Protein AF-A0A2P2ISQ1-F1 (afdb_monomer_lite)

Organism: Rhizophora mucronata (NCBI:txid61149)

Sequence (107 aa):
MYGEKAMEFPERTNEAAGVYARQCVELAKDLGIHSVDLWSKMQETEGWEKRFLSDGLHLTPEGNAVVHREVVRVFSEAGLSAEEMTSDFPHHSEIDGDDPERAFRQQ

Radius of gyration: 22.26 Å; chains: 1; bounding box: 56×37×55 Å

Structure (mmCIF, N/CA/C/O backbone):
data_AF-A0A2P2ISQ1-F1
#
_entry.id   AF-A0A2P2ISQ1-F1
#
loop_
_atom_site.group_PDB
_atom_site.id
_atom_site.type_symbol
_atom_site.label_atom_id
_atom_site.label_alt_id
_atom_site.label_comp_id
_atom_site.label_asym_id
_atom_site.label_entity_id
_atom_site.label_seq_id
_atom_site.pdbx_PDB_ins_code
_atom_site.Cartn_x
_atom_site.Cartn_y
_atom_site.Cartn_z
_atom_site.occupancy
_atom_site.B_iso_or_equiv
_atom_site.auth_seq_id
_atom_site.auth_comp_id
_atom_site.auth_asym_id
_atom_site.auth_atom_id
_atom_site.pdbx_PDB_model_num
ATOM 1 N N . MET A 1 1 ? -27.046 20.219 16.098 1.00 53.31 1 MET A N 1
ATOM 2 C CA . MET A 1 1 ? -27.961 19.203 16.656 1.00 53.31 1 MET A CA 1
ATOM 3 C C . MET A 1 1 ? -28.206 18.195 15.552 1.00 53.31 1 MET A C 1
ATOM 5 O O . MET A 1 1 ? -28.727 18.592 14.518 1.00 53.31 1 MET A O 1
ATOM 9 N N . TYR A 1 2 ? -27.708 16.968 15.694 1.00 65.62 2 TYR A N 1
ATOM 10 C CA . TYR A 1 2 ? -27.935 15.916 14.699 1.00 65.62 2 TYR A CA 1
ATOM 11 C C . TYR A 1 2 ? -29.420 15.501 14.699 1.00 65.62 2 TYR A C 1
ATOM 13 O O . TYR A 1 2 ? -30.119 15.741 15.682 1.00 65.62 2 TYR A O 1
ATOM 21 N N . GLY A 1 3 ? -29.920 14.963 13.581 1.00 76.56 3 GLY A N 1
ATOM 22 C CA . GLY A 1 3 ? -31.340 14.609 13.433 1.00 76.56 3 GLY A CA 1
ATOM 23 C C . GLY A 1 3 ? -31.774 13.465 14.356 1.00 76.56 3 GLY A C 1
ATOM 24 O O . GLY A 1 3 ? -30.938 12.711 14.832 1.00 76.56 3 GLY A O 1
ATOM 25 N N . GLU A 1 4 ? -33.083 13.289 14.558 1.00 73.94 4 GLU A N 1
ATOM 26 C CA . GLU A 1 4 ? -33.683 12.293 15.478 1.00 73.94 4 GLU A CA 1
ATOM 27 C C . GLU A 1 4 ? -33.293 10.825 15.208 1.00 73.94 4 GLU A C 1
ATOM 29 O O . GLU A 1 4 ? -33.546 9.955 16.034 1.00 73.94 4 GLU A O 1
ATOM 34 N N . LYS A 1 5 ? -32.672 10.537 14.058 1.00 73.62 5 LYS A N 1
ATOM 35 C CA . LYS A 1 5 ? -32.137 9.214 13.691 1.00 73.62 5 LYS A CA 1
ATOM 36 C C . LYS A 1 5 ? -30.618 9.102 13.827 1.00 73.62 5 LYS A C 1
ATOM 38 O O . LYS A 1 5 ? -30.034 8.132 13.355 1.00 73.62 5 LYS A O 1
ATOM 43 N N . ALA A 1 6 ? -29.962 10.115 14.382 1.00 70.81 6 ALA A N 1
ATOM 44 C CA . ALA A 1 6 ? -28.531 10.076 14.601 1.00 70.81 6 ALA A CA 1
ATOM 45 C C . ALA A 1 6 ? -28.222 9.026 15.663 1.00 70.81 6 ALA A C 1
ATOM 47 O O . ALA A 1 6 ? -28.796 9.043 16.750 1.00 70.81 6 ALA A O 1
ATOM 48 N N . MET A 1 7 ? -27.332 8.102 15.323 1.00 67.44 7 MET A N 1
ATOM 49 C CA . MET A 1 7 ? -26.897 7.097 16.276 1.00 67.44 7 MET A CA 1
ATOM 50 C C . MET A 1 7 ? -26.152 7.753 17.436 1.00 67.44 7 MET A C 1
ATOM 52 O O . MET A 1 7 ? -25.392 8.700 17.233 1.00 67.44 7 MET A O 1
ATOM 56 N N . GLU A 1 8 ? -26.350 7.225 18.644 1.00 73.62 8 GLU A N 1
ATOM 57 C CA . GLU A 1 8 ? -25.649 7.701 19.844 1.00 73.62 8 GLU A CA 1
ATOM 58 C C . GLU A 1 8 ? -24.133 7.485 19.766 1.00 73.62 8 GLU A C 1
ATOM 60 O O . GLU A 1 8 ? -23.376 8.234 20.382 1.00 73.62 8 GLU A O 1
ATOM 65 N N . PHE A 1 9 ? -23.681 6.497 18.986 1.00 67.38 9 PHE A N 1
ATOM 66 C CA . PHE A 1 9 ? -22.273 6.135 18.870 1.00 67.38 9 PHE A CA 1
ATOM 67 C C . PHE A 1 9 ? -21.743 6.314 17.443 1.00 67.38 9 PHE A C 1
ATOM 69 O O . PHE A 1 9 ? -22.487 6.101 16.478 1.00 67.38 9 PHE A O 1
ATOM 76 N N . PRO A 1 10 ? -20.454 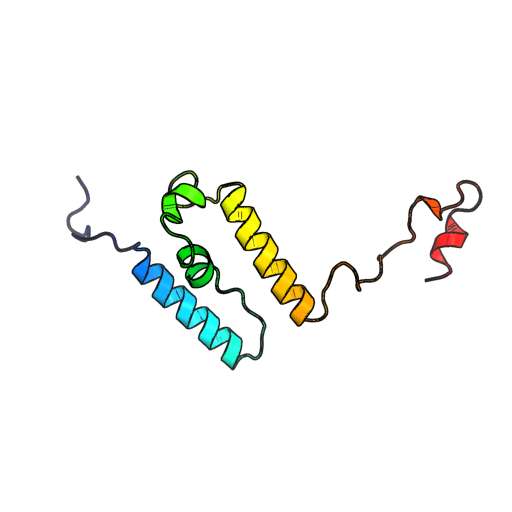6.675 17.284 1.00 72.31 10 PRO A N 1
ATOM 77 C CA . PRO A 1 10 ? -19.819 6.730 15.979 1.00 72.31 10 PRO A CA 1
ATOM 78 C C . PRO A 1 10 ? -19.831 5.342 15.341 1.00 72.31 10 PRO A C 1
ATOM 80 O O . PRO A 1 10 ? -19.278 4.388 15.873 1.00 72.31 10 PRO A O 1
ATOM 83 N N . GLU A 1 11 ? -20.438 5.249 14.169 1.00 75.19 11 GLU A N 1
ATOM 84 C CA . GLU A 1 11 ? -20.500 4.020 13.370 1.00 75.19 11 GLU A CA 1
ATOM 85 C C . GLU A 1 11 ? -19.144 3.691 12.715 1.00 75.19 11 GLU A C 1
ATOM 87 O O . GLU A 1 11 ? -18.853 2.556 12.347 1.00 75.19 11 GLU A O 1
ATOM 92 N N . ARG A 1 12 ? -18.295 4.715 12.571 1.00 83.94 12 ARG A N 1
ATOM 93 C CA . ARG A 1 12 ? -16.972 4.650 11.948 1.00 83.94 12 ARG A CA 1
ATOM 94 C C . ARG A 1 12 ? -15.908 4.578 13.036 1.00 83.94 12 ARG A C 1
ATOM 96 O O . ARG A 1 12 ? -15.400 5.611 13.467 1.00 83.94 12 ARG A O 1
ATOM 103 N N . THR A 1 13 ? -15.599 3.369 13.486 1.00 92.62 13 THR A N 1
ATOM 104 C CA . THR A 1 13 ? -14.527 3.118 14.458 1.00 92.62 13 THR A CA 1
ATOM 105 C C . THR A 1 13 ? -13.376 2.342 13.826 1.00 92.62 13 THR A C 1
ATOM 107 O O . THR A 1 13 ? -13.537 1.703 12.780 1.00 92.62 13 THR A O 1
ATOM 110 N N . ASN A 1 14 ? -12.206 2.379 14.464 1.00 95.00 14 ASN A N 1
ATOM 111 C CA . ASN A 1 14 ? -11.061 1.595 14.012 1.00 95.00 14 ASN A CA 1
ATOM 112 C C . ASN A 1 14 ? -11.320 0.082 14.147 1.00 95.00 14 ASN A C 1
ATOM 114 O O . ASN A 1 14 ? -10.892 -0.703 13.305 1.00 95.00 14 ASN A O 1
ATOM 118 N N . GLU A 1 15 ? -12.086 -0.339 15.154 1.00 95.12 15 GLU A N 1
ATOM 119 C CA . GLU A 1 15 ? -12.492 -1.734 15.347 1.00 95.12 15 GLU A CA 1
ATOM 120 C C . GLU A 1 15 ? -13.400 -2.208 14.211 1.00 95.12 15 GLU A C 1
ATOM 122 O O . GLU A 1 15 ? -13.218 -3.316 13.700 1.00 95.12 15 GLU A O 1
ATOM 127 N N . ALA A 1 16 ? -14.344 -1.359 13.783 1.00 94.75 16 ALA A N 1
ATOM 128 C CA . ALA A 1 16 ? -15.187 -1.634 12.628 1.00 94.75 16 ALA A CA 1
ATOM 129 C C . ALA A 1 16 ? -14.329 -1.765 11.364 1.00 94.75 16 ALA A C 1
ATOM 131 O O . ALA A 1 16 ? -14.450 -2.765 10.659 1.00 94.75 16 ALA A O 1
ATOM 132 N N . ALA A 1 17 ? -13.397 -0.834 11.121 1.00 95.56 17 ALA A N 1
ATOM 133 C CA . ALA A 1 17 ? -12.450 -0.931 10.008 1.00 95.56 17 ALA A CA 1
ATOM 134 C C . ALA A 1 17 ? -11.650 -2.248 10.036 1.00 95.56 17 ALA A C 1
ATOM 136 O O . ALA A 1 17 ? -11.471 -2.879 8.995 1.00 95.56 17 ALA A O 1
ATOM 137 N N . GLY A 1 18 ? -11.263 -2.725 11.222 1.00 97.06 18 GLY A N 1
ATOM 138 C CA . GLY A 1 18 ? -10.598 -4.015 11.393 1.00 97.06 18 GLY A CA 1
ATOM 139 C C . GLY A 1 18 ? -11.453 -5.223 11.013 1.00 97.06 18 GLY A C 1
ATOM 140 O O . GLY A 1 18 ? -10.924 -6.201 10.490 1.00 97.06 18 GLY A O 1
ATOM 141 N N . VAL A 1 19 ? -12.772 -5.178 11.232 1.00 97.56 19 VAL A N 1
ATOM 142 C CA . VAL A 1 19 ? -13.688 -6.227 10.741 1.00 97.56 19 VAL A CA 1
ATOM 143 C C . VAL A 1 19 ? -13.667 -6.273 9.214 1.00 97.56 19 VAL A C 1
ATOM 145 O O . VAL A 1 19 ? -13.492 -7.350 8.649 1.00 97.56 19 VAL A O 1
ATOM 148 N N . TYR A 1 20 ? -13.786 -5.117 8.555 1.00 97.31 20 TYR A N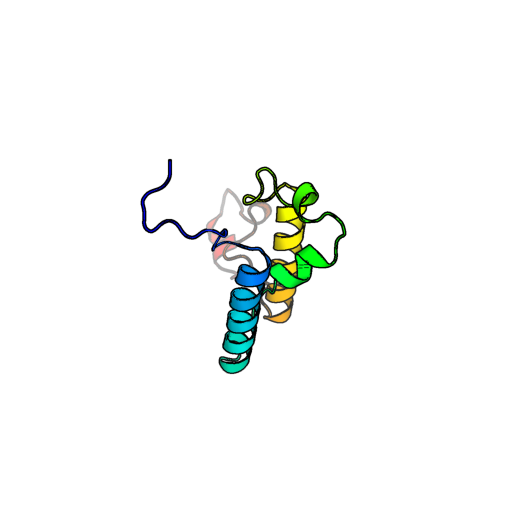 1
ATOM 149 C CA . TYR A 1 20 ? -13.725 -5.030 7.092 1.00 97.31 20 TYR A CA 1
ATOM 150 C C . TYR A 1 20 ? -12.376 -5.522 6.555 1.00 97.31 20 TYR A C 1
ATOM 152 O O . TYR A 1 20 ? -12.352 -6.340 5.639 1.00 97.31 20 TYR A O 1
ATOM 160 N N . ALA A 1 21 ? -11.263 -5.083 7.151 1.00 98.25 21 ALA A N 1
ATOM 161 C CA . ALA A 1 21 ? -9.921 -5.495 6.745 1.00 98.25 21 ALA A CA 1
ATOM 162 C C . ALA A 1 21 ? -9.745 -7.020 6.814 1.00 98.25 21 ALA A C 1
ATOM 164 O O . ALA A 1 21 ? -9.310 -7.628 5.838 1.00 98.25 21 ALA A O 1
ATOM 165 N N . ARG A 1 22 ? -10.167 -7.652 7.920 1.00 98.38 22 ARG A N 1
ATOM 166 C CA . ARG A 1 22 ? -10.109 -9.116 8.068 1.00 98.38 22 ARG A CA 1
ATOM 167 C C . ARG A 1 22 ? -10.915 -9.844 6.995 1.00 98.38 22 ARG A C 1
ATOM 169 O O . ARG A 1 22 ? -10.391 -10.775 6.395 1.00 98.38 22 ARG A O 1
ATOM 176 N N . GLN A 1 23 ? -12.141 -9.400 6.712 1.00 98.56 23 GLN A N 1
ATOM 177 C CA . GLN A 1 23 ? -12.974 -10.013 5.668 1.00 98.56 23 GLN A CA 1
ATOM 178 C C . GLN A 1 23 ? -12.347 -9.874 4.270 1.00 98.56 23 GLN A C 1
ATOM 180 O O . GLN A 1 23 ? -12.389 -10.815 3.483 1.00 98.56 23 GLN A O 1
ATOM 185 N N . CYS A 1 24 ? -11.715 -8.735 3.964 1.00 98.50 24 CYS A N 1
ATOM 186 C CA . CYS A 1 24 ? -10.992 -8.551 2.702 1.00 98.50 24 CYS A CA 1
ATOM 187 C C . CYS A 1 24 ? -9.792 -9.502 2.571 1.00 98.50 24 CYS A C 1
ATOM 189 O O . CYS A 1 24 ? -9.572 -10.057 1.496 1.00 98.50 24 CYS A O 1
ATOM 191 N N . VAL A 1 25 ? -9.027 -9.701 3.649 1.00 98.50 25 VAL A N 1
ATOM 192 C CA . VAL A 1 25 ? -7.874 -10.619 3.669 1.00 98.50 25 VAL A CA 1
ATOM 193 C C . VAL A 1 25 ? -8.323 -12.076 3.525 1.00 98.50 25 VAL A C 1
ATOM 195 O O . VAL A 1 25 ? -7.732 -12.824 2.748 1.00 98.50 25 VAL A O 1
ATOM 198 N N . GLU A 1 26 ? -9.384 -12.480 4.229 1.00 98.62 26 GLU A N 1
ATOM 199 C CA . GLU A 1 26 ? -9.976 -13.819 4.100 1.00 98.62 26 GLU A CA 1
ATOM 200 C C . GLU A 1 26 ? -10.455 -14.078 2.667 1.00 98.62 26 GLU A C 1
ATOM 202 O O . GLU A 1 26 ? -10.093 -15.091 2.072 1.00 98.62 26 GLU A O 1
ATOM 207 N N . LEU A 1 27 ? -11.170 -13.122 2.067 1.00 98.62 27 LEU A N 1
ATOM 208 C CA . LEU A 1 27 ? -11.633 -13.241 0.686 1.00 98.62 27 LEU A CA 1
ATOM 209 C C . LEU A 1 27 ? -10.472 -13.317 -0.316 1.00 98.62 27 LEU A C 1
ATOM 211 O O . LEU A 1 27 ? -10.518 -14.113 -1.250 1.00 98.62 27 LEU A O 1
ATOM 215 N N . ALA A 1 28 ? -9.424 -12.508 -0.140 1.00 98.44 28 ALA A N 1
ATOM 216 C CA . ALA A 1 28 ? -8.249 -12.559 -1.005 1.00 98.44 28 ALA A CA 1
ATOM 217 C C . ALA A 1 28 ? -7.577 -13.940 -0.963 1.00 98.44 28 ALA A C 1
ATOM 219 O O . ALA A 1 28 ? -7.237 -14.500 -2.007 1.00 98.44 28 ALA A O 1
ATOM 220 N N . LYS A 1 29 ? -7.471 -14.526 0.236 1.00 98.06 29 LYS A N 1
ATOM 221 C CA . LYS A 1 29 ? -6.973 -15.890 0.428 1.00 98.06 29 LYS A CA 1
ATOM 222 C C . LYS A 1 29 ? -7.852 -16.925 -0.278 1.00 98.06 29 LYS A C 1
ATOM 224 O O . LYS A 1 29 ? -7.308 -17.793 -0.957 1.00 98.06 29 LYS A O 1
ATOM 229 N N . ASP A 1 30 ? -9.174 -16.822 -0.156 1.00 98.62 30 ASP A N 1
ATOM 230 C CA . ASP A 1 30 ? -10.121 -17.736 -0.813 1.00 98.62 30 ASP A CA 1
ATOM 231 C C . ASP A 1 30 ? -10.040 -17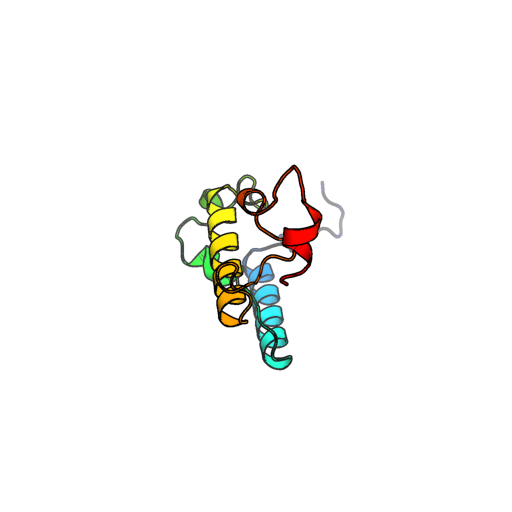.659 -2.345 1.00 98.62 30 ASP A C 1
ATOM 233 O O . ASP A 1 30 ? -10.178 -18.670 -3.035 1.00 98.62 30 ASP A O 1
ATOM 237 N N . LEU A 1 31 ? -9.771 -16.468 -2.884 1.00 98.50 31 LEU A N 1
ATOM 238 C CA . LEU A 1 31 ? -9.578 -16.236 -4.316 1.00 98.50 31 LEU A CA 1
ATOM 239 C C . LEU A 1 31 ? -8.161 -16.571 -4.807 1.00 98.50 31 LEU A C 1
ATOM 241 O O . LEU A 1 31 ? -7.918 -16.538 -6.013 1.00 98.50 31 LEU A O 1
ATOM 245 N N . GLY A 1 32 ? -7.223 -16.875 -3.906 1.00 97.38 32 GLY A N 1
ATOM 246 C CA . GLY A 1 32 ? -5.821 -17.109 -4.254 1.00 97.38 32 GLY A CA 1
ATOM 247 C C . GLY A 1 32 ? -5.112 -15.869 -4.808 1.00 97.38 32 GLY A C 1
ATOM 248 O O . GLY A 1 32 ? -4.191 -16.004 -5.613 1.00 97.38 32 GLY A O 1
ATOM 249 N N . ILE A 1 33 ? -5.543 -14.669 -4.410 1.00 97.00 33 ILE A N 1
ATOM 250 C CA . ILE A 1 33 ? -4.925 -13.398 -4.806 1.00 97.00 33 ILE A CA 1
ATOM 251 C C . ILE A 1 33 ? -4.141 -12.790 -3.643 1.00 97.00 33 ILE A C 1
ATOM 253 O O . ILE A 1 33 ? -4.457 -12.990 -2.471 1.00 97.00 33 ILE A O 1
ATOM 257 N N . HIS A 1 34 ? -3.115 -12.012 -3.974 1.00 97.44 34 HIS A N 1
ATOM 258 C CA . HIS A 1 34 ? -2.322 -11.304 -2.979 1.00 97.44 34 HIS A CA 1
ATOM 259 C C . HIS A 1 34 ? -3.114 -10.144 -2.353 1.00 97.44 34 HIS A C 1
ATOM 261 O O . HIS A 1 34 ? -3.909 -9.483 -3.022 1.00 97.44 34 HIS A O 1
ATOM 267 N N . SER A 1 35 ? -2.863 -9.859 -1.074 1.00 97.69 35 SER A N 1
ATOM 268 C CA . SER A 1 35 ? -3.487 -8.749 -0.343 1.00 97.69 35 SER A CA 1
ATOM 269 C C . SER A 1 35 ? -2.508 -8.078 0.609 1.00 97.69 35 SER A C 1
ATOM 271 O O . SER A 1 35 ? -1.611 -8.733 1.137 1.00 97.69 35 SER A O 1
ATOM 273 N N . VAL A 1 36 ? -2.739 -6.797 0.898 1.00 98.25 36 VAL A N 1
ATOM 274 C CA . VAL A 1 36 ? -1.989 -6.038 1.903 1.00 98.25 36 VAL A CA 1
ATOM 275 C C . VAL A 1 36 ? -2.888 -5.741 3.106 1.00 98.25 36 VAL A C 1
ATOM 277 O O . VAL A 1 36 ? -3.842 -4.973 2.990 1.00 98.25 36 VAL A O 1
ATOM 280 N N . ASP A 1 37 ? -2.569 -6.304 4.274 1.00 98.12 37 ASP A N 1
ATOM 281 C CA . ASP A 1 37 ? -3.273 -6.017 5.534 1.00 98.12 37 ASP A CA 1
ATOM 282 C C . ASP A 1 37 ? -2.669 -4.794 6.247 1.00 98.12 37 ASP A C 1
ATOM 284 O O . ASP A 1 37 ? -1.909 -4.902 7.213 1.00 98.12 37 ASP A O 1
ATOM 288 N N . LEU A 1 38 ? -2.995 -3.599 5.743 1.00 98.00 38 LEU A N 1
ATOM 289 C CA . LEU A 1 38 ? -2.521 -2.342 6.332 1.00 98.00 38 LEU A CA 1
ATOM 290 C C . LEU A 1 38 ? -3.070 -2.099 7.741 1.00 98.00 38 LEU A C 1
ATOM 292 O O . LEU A 1 38 ? -2.378 -1.493 8.559 1.00 98.00 38 LEU A O 1
ATOM 296 N N . TRP A 1 39 ? -4.292 -2.560 8.026 1.00 98.19 39 TRP A N 1
ATOM 297 C CA . TRP A 1 39 ? -4.937 -2.331 9.317 1.00 98.19 39 TRP A CA 1
ATOM 298 C C . TRP A 1 39 ? -4.167 -3.024 10.440 1.00 98.19 39 TRP A C 1
ATOM 300 O O . TRP A 1 39 ? -3.808 -2.389 11.433 1.00 98.19 39 TRP A O 1
ATOM 310 N N . SER A 1 40 ? -3.841 -4.308 10.266 1.00 97.88 40 SER A N 1
ATOM 311 C CA . SER A 1 40 ? -3.008 -5.022 11.236 1.00 97.88 40 SER A CA 1
ATOM 312 C C . SER A 1 40 ? -1.608 -4.412 11.298 1.00 97.88 40 SER A C 1
ATOM 314 O O . SER A 1 40 ? -1.095 -4.176 12.391 1.00 97.88 40 SER A O 1
ATOM 316 N N . LYS A 1 41 ? -1.019 -4.074 10.140 1.00 98.06 41 LYS A N 1
ATOM 317 C CA . LYS A 1 41 ? 0.364 -3.588 10.069 1.00 98.06 41 LYS A CA 1
ATOM 318 C C . LYS A 1 41 ? 0.592 -2.268 10.798 1.00 98.06 41 LYS A C 1
ATOM 320 O O . LYS A 1 41 ? 1.585 -2.122 11.505 1.00 98.06 41 LYS A O 1
ATOM 325 N N . MET A 1 42 ? -0.303 -1.295 10.635 1.00 97.81 42 MET A N 1
ATOM 326 C CA . MET A 1 42 ? -0.152 0.010 11.287 1.00 97.81 42 MET A CA 1
ATOM 327 C C . MET A 1 42 ? -0.239 -0.108 12.812 1.00 97.81 42 MET A C 1
ATOM 329 O O . MET A 1 42 ? 0.542 0.531 13.514 1.00 97.81 42 MET A O 1
ATOM 333 N N . GLN A 1 43 ? -1.114 -0.978 13.319 1.00 97.31 43 GLN A N 1
ATOM 334 C CA . GLN A 1 43 ? -1.326 -1.173 14.756 1.00 97.31 43 GLN A CA 1
ATOM 335 C C . GLN A 1 43 ? -0.169 -1.872 15.481 1.00 97.31 43 GLN A C 1
ATOM 337 O O . GLN A 1 43 ? -0.116 -1.831 16.707 1.00 97.31 43 GLN A O 1
ATOM 342 N N . GLU A 1 44 ? 0.791 -2.466 14.762 1.00 97.94 44 GLU A N 1
ATOM 343 C CA . GLU A 1 44 ? 2.046 -2.957 15.358 1.00 97.94 44 GLU A CA 1
ATOM 344 C C . GLU A 1 44 ? 2.874 -1.821 15.993 1.00 97.94 44 GLU A C 1
ATOM 346 O O . GLU A 1 44 ? 3.791 -2.075 16.774 1.00 97.94 44 GLU A O 1
ATOM 351 N N . THR A 1 45 ? 2.574 -0.562 15.655 1.00 98.06 45 THR A N 1
ATOM 352 C CA . THR A 1 45 ? 3.237 0.622 16.204 1.00 98.06 45 THR A CA 1
ATOM 353 C C . THR A 1 45 ? 2.370 1.292 17.269 1.00 98.06 45 THR A C 1
ATOM 355 O O . THR A 1 45 ? 1.250 1.719 17.002 1.00 98.06 45 THR A O 1
ATOM 358 N N . GLU A 1 46 ? 2.909 1.467 18.476 1.00 97.94 46 GLU A N 1
ATOM 359 C CA . GLU A 1 46 ? 2.243 2.258 19.514 1.00 97.94 46 GLU A CA 1
ATOM 360 C C . GLU A 1 46 ? 2.050 3.716 19.054 1.00 97.94 46 GLU A C 1
ATOM 362 O O . GLU A 1 46 ? 2.973 4.350 18.535 1.00 97.94 46 GLU A O 1
ATOM 367 N N . GLY A 1 47 ? 0.837 4.250 19.231 1.00 97.88 47 GLY A N 1
ATOM 368 C CA . GLY A 1 47 ? 0.485 5.607 18.804 1.00 97.88 47 GLY A CA 1
ATOM 369 C C . GLY A 1 47 ? 0.441 5.798 17.284 1.00 97.88 47 GLY A C 1
ATOM 370 O O . GLY A 1 47 ? 0.645 6.919 16.802 1.00 97.88 47 GLY A O 1
ATOM 371 N N . TRP A 1 48 ? 0.205 4.720 16.527 1.00 98.25 48 TRP A N 1
ATOM 372 C CA . TRP A 1 48 ? 0.091 4.736 15.067 1.00 98.25 48 TRP A CA 1
ATOM 373 C C . TRP A 1 48 ? -0.882 5.803 14.554 1.00 98.25 48 TRP A C 1
ATOM 375 O O . TRP A 1 48 ? -0.614 6.402 13.518 1.00 98.25 48 TRP A O 1
ATOM 385 N N . GLU A 1 49 ? -1.954 6.111 15.288 1.00 97.12 49 GLU A N 1
ATOM 386 C CA . GLU A 1 49 ? -2.974 7.078 14.881 1.00 97.12 49 GLU A CA 1
ATOM 387 C C . GLU A 1 49 ? -2.364 8.462 14.669 1.00 97.12 49 GLU A C 1
ATOM 389 O O . GLU A 1 49 ? -2.654 9.136 13.689 1.00 97.12 49 GLU A O 1
ATOM 394 N N . LYS A 1 50 ? -1.489 8.888 15.584 1.00 97.81 50 LYS A N 1
ATOM 395 C CA . LYS A 1 50 ? -0.846 10.208 15.519 1.00 97.81 50 LYS A CA 1
ATOM 396 C C . LYS A 1 50 ? 0.390 10.208 14.635 1.00 97.81 50 LYS A C 1
ATOM 398 O O . LYS A 1 50 ? 0.779 11.251 14.122 1.00 97.81 50 LYS A O 1
ATOM 403 N N . ARG A 1 51 ? 1.052 9.056 14.522 1.00 98.44 51 ARG A N 1
ATOM 404 C CA . ARG A 1 51 ? 2.294 8.919 13.762 1.00 98.44 51 ARG A CA 1
ATOM 405 C C . ARG A 1 51 ? 2.034 8.763 12.268 1.00 98.44 51 ARG A C 1
ATOM 407 O O . ARG A 1 51 ? 2.767 9.324 11.460 1.00 98.44 51 ARG A O 1
ATOM 414 N N . PHE A 1 52 ? 1.032 7.971 11.904 1.00 98.62 52 PHE A N 1
ATOM 415 C CA . PHE A 1 52 ? 0.758 7.587 10.523 1.00 98.62 52 PHE A CA 1
ATOM 416 C C . PHE A 1 52 ? -0.406 8.346 9.902 1.00 98.62 52 PHE A C 1
ATOM 418 O O . PHE A 1 52 ? -0.496 8.326 8.678 1.00 98.62 52 PHE A O 1
ATOM 425 N N . LEU A 1 53 ? -1.247 9.036 10.683 1.00 98.25 53 LEU A N 1
ATOM 426 C CA . LEU A 1 53 ? -2.354 9.844 10.162 1.00 98.25 53 LEU A CA 1
ATOM 427 C C . LEU A 1 53 ? -2.139 11.334 10.452 1.00 98.25 53 LEU A C 1
ATOM 429 O O . LEU A 1 53 ? -1.778 11.717 11.563 1.00 98.25 53 LEU A O 1
ATOM 433 N N . SER A 1 54 ? -2.362 12.184 9.452 1.00 97.88 54 SER A N 1
ATOM 434 C CA . SER A 1 54 ? -2.165 13.635 9.551 1.00 97.88 54 SER A CA 1
ATOM 435 C C . SER A 1 54 ? -3.370 14.353 10.159 1.00 97.88 54 SER A C 1
ATOM 437 O O . SER A 1 54 ? -3.210 15.311 10.913 1.00 97.88 54 SER A O 1
ATOM 439 N N . ASP A 1 55 ? -4.574 13.877 9.853 1.00 96.69 55 ASP A N 1
ATOM 440 C CA . ASP A 1 55 ? -5.854 14.454 10.278 1.00 96.69 55 ASP A CA 1
ATOM 441 C C . ASP A 1 55 ? -6.805 13.410 10.890 1.00 96.69 55 ASP A C 1
ATOM 443 O O . ASP A 1 55 ? -7.999 13.658 11.059 1.00 96.69 55 ASP A O 1
ATOM 447 N N . GLY A 1 56 ? -6.267 12.235 11.231 1.00 94.00 56 GLY A N 1
ATOM 448 C CA . GLY A 1 56 ? -7.035 11.086 11.707 1.00 94.00 56 GLY A CA 1
ATOM 449 C C . GLY A 1 56 ? -7.586 10.187 10.595 1.00 94.00 56 GLY A C 1
ATOM 450 O O . GLY A 1 56 ? -8.247 9.202 10.917 1.00 94.00 56 GLY A O 1
ATOM 451 N N . LEU A 1 57 ? -7.309 10.481 9.315 1.00 94.88 57 LEU A N 1
ATOM 452 C CA . LEU A 1 57 ? -7.663 9.611 8.187 1.00 94.88 57 LEU A CA 1
ATOM 453 C C . LEU A 1 57 ? -6.575 9.542 7.103 1.00 94.88 57 LEU A C 1
ATOM 455 O O . LEU A 1 57 ? -6.194 8.450 6.689 1.00 94.88 57 LEU A O 1
ATOM 459 N N . HIS A 1 58 ? -6.085 10.683 6.621 1.00 97.88 58 HIS A N 1
ATOM 460 C CA . HIS A 1 58 ? -5.068 10.728 5.573 1.00 97.88 58 HIS A CA 1
ATOM 461 C C . HIS A 1 58 ? -3.688 10.400 6.132 1.00 97.88 58 HIS A C 1
ATOM 463 O O . HIS A 1 58 ? -3.362 10.753 7.261 1.00 97.88 58 HIS A O 1
ATOM 469 N N . LEU A 1 59 ? -2.854 9.751 5.323 1.00 98.56 59 LEU A N 1
ATOM 470 C CA . LEU A 1 59 ? -1.539 9.296 5.758 1.00 98.56 59 LEU A CA 1
ATOM 471 C C . LEU A 1 59 ? -0.525 10.444 5.866 1.00 98.56 59 LEU A C 1
ATOM 473 O O . LEU A 1 59 ? -0.460 11.323 5.004 1.00 98.56 59 LEU A O 1
ATOM 477 N N . THR A 1 60 ? 0.334 10.386 6.882 1.00 98.75 60 THR A N 1
ATOM 478 C CA . THR A 1 60 ? 1.579 11.168 6.954 1.00 98.75 60 THR A CA 1
ATOM 479 C C . THR A 1 60 ? 2.623 10.616 5.971 1.00 98.75 60 THR A C 1
ATOM 481 O O . THR A 1 60 ? 2.424 9.543 5.383 1.00 98.75 60 THR A O 1
ATOM 484 N N . PRO A 1 61 ? 3.774 11.291 5.781 1.00 98.75 61 PRO A N 1
ATOM 485 C CA . PRO A 1 61 ? 4.908 10.690 5.085 1.00 98.75 61 PRO A CA 1
ATOM 486 C C . PRO A 1 61 ? 5.344 9.352 5.702 1.00 98.75 61 PRO A C 1
ATOM 488 O O . PRO A 1 61 ? 5.596 8.403 4.959 1.00 98.75 61 PRO A O 1
ATOM 491 N N . GLU A 1 62 ? 5.365 9.220 7.036 1.00 98.62 62 GLU A N 1
ATOM 492 C CA . GLU A 1 62 ? 5.672 7.930 7.667 1.00 98.62 62 GLU A CA 1
ATOM 493 C C . GLU A 1 62 ? 4.586 6.877 7.417 1.00 98.62 62 GLU A C 1
ATOM 495 O O . GLU A 1 62 ? 4.918 5.720 7.160 1.00 98.62 62 GLU A O 1
ATOM 500 N N . GLY A 1 63 ? 3.304 7.259 7.439 1.00 98.62 63 GLY A N 1
ATOM 501 C CA . GLY A 1 63 ? 2.199 6.357 7.104 1.00 98.62 63 GLY A CA 1
ATOM 502 C C . GLY A 1 63 ? 2.290 5.835 5.667 1.00 98.62 63 GLY A C 1
ATOM 503 O O . GLY A 1 63 ? 2.177 4.632 5.432 1.00 98.62 63 GLY A O 1
ATOM 504 N N . ASN A 1 64 ? 2.596 6.712 4.705 1.00 98.81 64 ASN A N 1
ATOM 505 C CA . ASN A 1 64 ? 2.839 6.315 3.314 1.00 98.81 64 ASN A CA 1
ATOM 506 C C . ASN A 1 64 ? 4.063 5.400 3.172 1.00 98.81 64 ASN A C 1
ATOM 508 O O . ASN A 1 64 ? 4.039 4.474 2.365 1.00 98.81 64 ASN A O 1
ATOM 512 N N . ALA A 1 65 ? 5.115 5.601 3.971 1.00 98.62 65 ALA A N 1
ATOM 513 C CA . ALA A 1 65 ? 6.282 4.722 3.955 1.00 98.62 65 ALA A CA 1
ATOM 514 C C . ALA A 1 65 ? 5.955 3.290 4.424 1.00 98.62 65 ALA A C 1
ATOM 516 O O . ALA A 1 65 ? 6.560 2.336 3.928 1.00 98.62 65 ALA A O 1
ATOM 517 N N . VAL A 1 66 ? 4.999 3.116 5.348 1.00 98.50 66 VAL A N 1
ATOM 518 C CA . VAL A 1 66 ? 4.478 1.787 5.726 1.00 98.50 66 VAL A CA 1
ATOM 519 C C . VAL A 1 66 ? 3.752 1.148 4.545 1.00 98.50 66 VAL A C 1
ATOM 521 O O . VAL A 1 66 ? 4.073 0.018 4.184 1.00 98.50 66 VAL A O 1
ATOM 524 N N . VAL A 1 67 ? 2.840 1.886 3.901 1.00 98.50 67 VAL A N 1
ATOM 525 C CA . VAL A 1 67 ? 2.102 1.395 2.725 1.00 98.50 67 VAL A CA 1
ATOM 526 C C . VAL A 1 67 ? 3.054 0.974 1.612 1.00 98.50 67 VAL A C 1
ATOM 528 O O . VAL A 1 67 ? 2.954 -0.143 1.117 1.00 98.50 67 VAL A O 1
ATOM 531 N N . HIS A 1 68 ? 4.011 1.834 1.260 1.00 98.44 68 HIS A N 1
ATOM 532 C CA . HIS A 1 68 ? 5.007 1.551 0.231 1.00 98.44 68 HIS A CA 1
ATOM 533 C C . HIS A 1 68 ? 5.764 0.249 0.517 1.00 98.44 68 HIS A C 1
ATOM 535 O O . HIS A 1 68 ? 5.888 -0.598 -0.362 1.00 98.44 68 HIS A O 1
ATOM 541 N N . ARG A 1 69 ? 6.241 0.063 1.754 1.00 98.31 69 ARG A N 1
ATOM 542 C CA . ARG A 1 69 ? 6.991 -1.138 2.144 1.00 98.31 69 ARG A CA 1
ATOM 543 C C . ARG A 1 69 ? 6.165 -2.411 1.978 1.00 98.31 69 ARG A C 1
ATOM 545 O O . ARG A 1 69 ? 6.680 -3.391 1.452 1.00 98.31 69 ARG A O 1
ATOM 552 N N . GLU A 1 70 ? 4.905 -2.393 2.406 1.00 98.44 70 GLU A N 1
ATOM 553 C CA . GLU A 1 70 ? 4.043 -3.569 2.294 1.00 98.44 70 GLU A CA 1
ATOM 554 C C . GLU A 1 70 ? 3.619 -3.859 0.853 1.00 98.44 70 GLU A C 1
ATOM 556 O O . GLU A 1 70 ? 3.600 -5.020 0.452 1.00 98.44 70 GLU A O 1
ATOM 561 N N . VAL A 1 71 ? 3.334 -2.827 0.053 1.00 97.88 71 VAL A N 1
ATOM 562 C CA . VAL A 1 71 ? 3.014 -2.995 -1.374 1.00 97.88 71 VAL A CA 1
ATOM 563 C C . VAL A 1 71 ? 4.206 -3.579 -2.128 1.00 97.88 71 VAL A C 1
ATOM 565 O O . VAL A 1 71 ? 4.038 -4.558 -2.848 1.00 97.88 71 VAL A O 1
ATOM 568 N N . VAL A 1 72 ? 5.413 -3.042 -1.925 1.00 97.62 72 VAL A N 1
ATOM 569 C CA . VAL A 1 72 ? 6.631 -3.558 -2.571 1.00 97.62 72 VAL A CA 1
ATOM 570 C C . VAL A 1 72 ? 6.924 -4.995 -2.140 1.00 97.62 72 VAL A C 1
ATOM 572 O O . VAL A 1 72 ? 7.245 -5.825 -2.988 1.00 97.62 72 VAL A O 1
ATOM 575 N N . ARG A 1 73 ? 6.760 -5.322 -0.849 1.00 97.38 73 ARG A N 1
ATOM 576 C CA . ARG A 1 73 ? 6.888 -6.703 -0.356 1.00 97.38 73 ARG A CA 1
ATOM 577 C C . ARG A 1 73 ? 5.940 -7.643 -1.103 1.00 97.38 73 ARG A C 1
ATOM 579 O O . ARG A 1 73 ? 6.387 -8.655 -1.631 1.00 97.38 73 ARG A O 1
ATOM 586 N N . VAL A 1 74 ? 4.657 -7.291 -1.176 1.00 97.44 74 VAL A N 1
ATOM 587 C CA . VAL A 1 74 ? 3.641 -8.121 -1.836 1.00 97.44 74 VAL A CA 1
ATOM 588 C C . VAL A 1 74 ? 3.876 -8.226 -3.346 1.00 97.44 74 VAL A C 1
ATOM 590 O O . VAL A 1 74 ? 3.683 -9.295 -3.917 1.00 97.44 74 VAL A O 1
ATOM 593 N N . PHE A 1 75 ? 4.336 -7.161 -4.004 1.00 97.00 75 PHE A N 1
ATOM 594 C CA . PHE A 1 75 ? 4.736 -7.227 -5.410 1.00 97.00 75 PHE A CA 1
ATOM 595 C C . PHE A 1 75 ? 5.915 -8.168 -5.630 1.00 97.00 75 PHE A C 1
ATOM 597 O O . PHE A 1 75 ? 5.857 -8.992 -6.536 1.00 97.00 75 PHE A O 1
ATOM 604 N N . SER A 1 76 ? 6.942 -8.114 -4.782 1.00 95.44 76 SER A N 1
ATOM 605 C CA . SER A 1 76 ? 8.067 -9.048 -4.860 1.00 95.44 76 SER A CA 1
ATOM 606 C C . SER A 1 76 ? 7.617 -10.501 -4.658 1.00 95.44 76 SER A C 1
ATOM 608 O O . SER A 1 76 ? 7.983 -11.365 -5.450 1.00 95.44 76 SER A O 1
ATOM 610 N N . GLU A 1 77 ? 6.745 -10.769 -3.681 1.00 94.50 77 GLU A N 1
ATOM 611 C CA . GLU A 1 77 ? 6.145 -12.098 -3.458 1.00 94.50 77 GLU A CA 1
ATOM 612 C C . GLU A 1 77 ? 5.318 -12.587 -4.663 1.00 94.50 77 GLU A C 1
ATOM 614 O O . GLU A 1 77 ? 5.269 -13.787 -4.936 1.00 94.50 77 GLU A O 1
ATOM 619 N N . ALA A 1 78 ? 4.723 -11.660 -5.419 1.00 94.56 78 ALA A N 1
ATOM 620 C CA . ALA A 1 78 ? 3.966 -11.936 -6.636 1.00 94.56 78 ALA A CA 1
ATOM 621 C C . ALA A 1 78 ? 4.830 -12.024 -7.914 1.00 94.56 78 ALA A C 1
ATOM 623 O O . ALA A 1 78 ? 4.273 -12.195 -8.999 1.00 94.56 78 ALA A O 1
ATOM 624 N N . GLY A 1 79 ? 6.160 -11.891 -7.818 1.00 93.31 79 GLY A N 1
ATOM 625 C CA . GLY A 1 79 ? 7.064 -11.869 -8.978 1.00 93.31 79 GLY A CA 1
ATOM 626 C C . GLY A 1 79 ? 6.975 -10.586 -9.815 1.00 93.31 79 GLY A C 1
ATOM 627 O O . GLY A 1 79 ? 7.280 -10.594 -11.003 1.00 93.31 79 GLY A O 1
ATOM 628 N N . LEU A 1 80 ? 6.520 -9.493 -9.204 1.00 94.12 80 LEU A N 1
ATOM 629 C CA . LEU A 1 80 ? 6.377 -8.158 -9.790 1.00 94.12 80 LEU A CA 1
ATOM 630 C C . LEU A 1 80 ? 7.377 -7.171 -9.163 1.00 94.12 80 LEU A C 1
ATOM 632 O O . LEU A 1 80 ? 7.051 -6.001 -8.954 1.00 94.12 80 LEU A O 1
ATOM 636 N N . SER A 1 81 ? 8.570 -7.637 -8.779 1.00 94.56 81 SER A N 1
ATOM 637 C CA . SER A 1 81 ? 9.589 -6.751 -8.211 1.00 94.56 81 SER A CA 1
ATOM 638 C C . SER A 1 81 ? 10.134 -5.807 -9.285 1.00 94.56 81 SER A C 1
ATOM 640 O O . SER A 1 81 ? 10.393 -6.210 -10.419 1.00 94.56 81 SER A O 1
ATOM 642 N N . ALA A 1 82 ? 10.308 -4.532 -8.936 1.00 91.31 82 ALA A N 1
ATOM 643 C CA . ALA A 1 82 ? 10.768 -3.529 -9.893 1.00 91.31 82 ALA A CA 1
ATOM 644 C C . ALA A 1 82 ? 12.185 -3.836 -10.408 1.00 91.31 82 ALA A C 1
ATOM 646 O O . ALA A 1 82 ? 12.523 -3.480 -11.531 1.00 91.31 82 ALA A O 1
ATOM 647 N N . GLU A 1 83 ? 13.000 -4.506 -9.594 1.00 90.12 83 GLU A N 1
ATOM 648 C CA . GLU A 1 83 ? 14.366 -4.907 -9.915 1.00 90.12 83 GLU A CA 1
ATOM 649 C C . GLU A 1 83 ? 14.437 -6.061 -10.927 1.00 90.12 83 GLU A C 1
ATOM 651 O O . GLU A 1 83 ? 15.429 -6.175 -11.646 1.00 90.12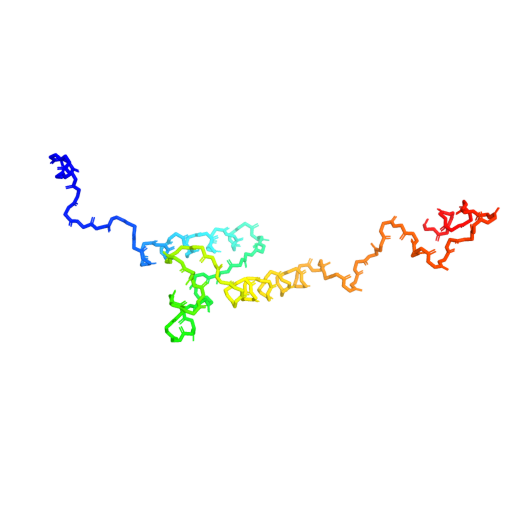 83 GLU A O 1
ATOM 656 N N . GLU A 1 84 ? 13.413 -6.916 -10.983 1.00 90.62 84 GLU A N 1
ATOM 657 C CA . GLU A 1 84 ? 13.346 -8.057 -11.908 1.00 90.62 84 GLU A CA 1
ATOM 658 C C . GLU A 1 84 ? 12.552 -7.736 -13.182 1.00 90.62 84 GLU A C 1
ATOM 660 O O . GLU A 1 84 ? 12.674 -8.447 -14.182 1.00 90.62 84 GLU A O 1
ATOM 665 N N . MET A 1 85 ? 11.743 -6.673 -13.168 1.00 90.56 85 MET A N 1
ATOM 666 C CA . MET A 1 85 ? 10.966 -6.247 -14.328 1.00 90.56 85 MET A CA 1
ATOM 667 C C . MET A 1 85 ? 11.862 -5.636 -15.409 1.00 90.56 85 MET A C 1
ATOM 669 O O . MET A 1 85 ? 12.671 -4.743 -15.164 1.00 90.56 85 MET A O 1
ATOM 673 N N . THR A 1 86 ? 11.679 -6.094 -16.646 1.00 89.12 86 THR A N 1
ATOM 674 C CA . THR A 1 86 ? 12.335 -5.507 -17.814 1.00 89.12 86 THR A CA 1
ATOM 675 C C . THR A 1 86 ? 11.734 -4.144 -18.131 1.00 89.12 86 THR A C 1
ATOM 677 O O . THR A 1 86 ? 10.513 -3.995 -18.144 1.00 89.12 86 THR A O 1
ATOM 680 N N . SER A 1 87 ? 12.579 -3.164 -18.444 1.00 89.00 87 SER A N 1
ATOM 681 C CA . SER A 1 87 ? 12.123 -1.875 -18.966 1.00 89.00 87 SER A CA 1
ATOM 682 C C . SER A 1 87 ? 11.407 -2.052 -20.307 1.00 89.00 87 SER A C 1
ATOM 684 O O . SER A 1 87 ? 11.931 -2.723 -21.193 1.00 89.00 87 SER A O 1
ATOM 686 N N . ASP A 1 88 ? 10.269 -1.376 -20.484 1.00 88.94 88 ASP A N 1
ATOM 687 C CA . ASP A 1 88 ? 9.513 -1.374 -21.750 1.00 88.94 88 ASP A CA 1
ATOM 688 C C . ASP A 1 88 ? 10.307 -0.779 -22.925 1.00 88.94 88 ASP A C 1
ATOM 690 O O . ASP A 1 88 ? 9.999 -1.030 -24.086 1.00 88.94 88 ASP A O 1
ATOM 694 N N . PHE A 1 89 ? 11.306 0.056 -22.621 1.00 90.88 89 PHE A N 1
ATOM 695 C CA . PHE A 1 89 ? 12.133 0.757 -23.597 1.00 90.88 89 PHE A CA 1
ATOM 696 C C . PHE A 1 89 ? 13.601 0.788 -23.160 1.00 90.88 89 PHE A C 1
ATOM 698 O O . PHE A 1 89 ? 13.889 0.630 -21.968 1.00 90.88 89 PHE A O 1
ATOM 705 N N . PRO A 1 90 ? 14.541 0.995 -24.103 1.00 92.00 90 PRO A N 1
ATOM 706 C CA . PRO A 1 90 ? 15.962 1.063 -23.792 1.00 92.00 90 PRO A CA 1
ATOM 707 C C . PRO A 1 90 ? 16.255 2.205 -22.831 1.00 92.00 90 PRO A C 1
ATOM 709 O O . PRO A 1 90 ? 15.565 3.233 -22.826 1.00 92.00 90 PRO A O 1
ATOM 712 N N . HIS A 1 91 ? 17.313 2.058 -22.039 1.00 91.44 91 HIS A N 1
ATOM 713 C CA . HIS A 1 91 ? 17.738 3.167 -21.203 1.00 91.44 91 HIS A CA 1
ATOM 714 C C . HIS A 1 91 ? 18.215 4.317 -22.101 1.00 91.44 91 HIS A C 1
ATOM 716 O O . HIS A 1 91 ? 18.883 4.099 -23.108 1.00 91.44 91 HIS A O 1
ATOM 722 N N . HIS A 1 92 ? 17.902 5.568 -21.753 1.00 92.50 92 HIS A N 1
ATOM 723 C CA . HIS A 1 92 ? 18.207 6.717 -22.618 1.00 92.50 92 HIS A CA 1
ATOM 724 C C . HIS A 1 92 ? 19.704 6.852 -22.953 1.00 92.50 92 HIS A C 1
ATOM 726 O O . HIS A 1 92 ? 20.048 7.356 -24.015 1.00 92.50 92 HIS A O 1
ATOM 732 N N . SER A 1 93 ? 20.598 6.380 -22.077 1.00 94.06 93 SER A N 1
ATOM 733 C CA . SER A 1 93 ? 22.046 6.363 -22.335 1.00 94.06 93 SER A CA 1
ATOM 734 C C . SER A 1 93 ? 22.481 5.346 -23.397 1.00 94.06 93 SER A C 1
ATOM 736 O O . SER A 1 93 ? 23.633 5.366 -23.815 1.00 94.06 93 SER A O 1
ATOM 738 N N . GLU A 1 94 ? 21.600 4.425 -23.782 1.00 92.00 94 GLU A N 1
ATOM 739 C CA . GLU A 1 94 ? 21.822 3.406 -24.814 1.00 92.00 94 GLU A CA 1
ATOM 740 C C . GLU A 1 94 ? 21.303 3.864 -26.187 1.00 92.00 94 GLU A C 1
ATOM 742 O O . GLU A 1 94 ? 21.557 3.204 -27.196 1.00 92.00 94 GLU A O 1
ATOM 747 N N . ILE A 1 95 ? 20.593 4.997 -26.234 1.00 94.00 95 ILE A N 1
ATOM 748 C CA . ILE A 1 95 ? 20.048 5.579 -27.459 1.00 94.00 95 ILE A CA 1
ATOM 749 C C . ILE A 1 95 ? 21.118 6.467 -28.096 1.00 94.00 95 ILE A C 1
ATOM 751 O O . ILE A 1 95 ? 21.453 7.536 -27.584 1.00 94.00 95 ILE A O 1
ATOM 755 N N . ASP A 1 96 ? 21.641 6.019 -29.235 1.00 94.06 96 ASP A N 1
ATOM 756 C CA . ASP A 1 96 ? 22.500 6.830 -30.093 1.00 94.06 96 ASP A CA 1
ATOM 757 C C . ASP A 1 96 ? 21.660 7.932 -30.758 1.00 94.06 96 ASP A C 1
ATOM 759 O O . ASP A 1 96 ? 20.632 7.649 -31.368 1.00 94.06 96 ASP A O 1
ATOM 763 N N . GLY A 1 97 ? 22.072 9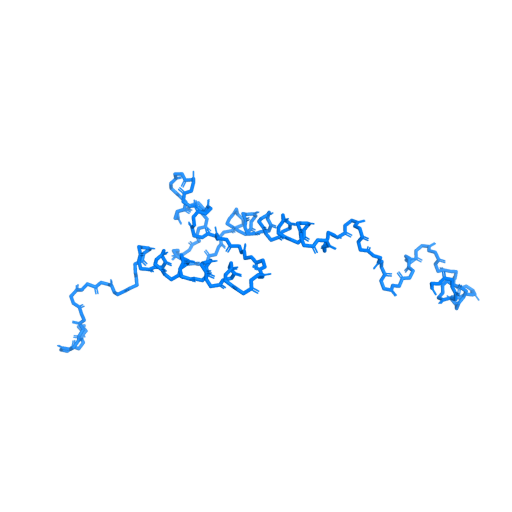.194 -30.629 1.00 94.31 97 GLY A N 1
ATOM 764 C CA . GLY A 1 97 ? 21.344 10.322 -31.212 1.00 94.31 97 GLY A CA 1
ATOM 765 C C . GLY A 1 97 ? 21.365 10.330 -32.742 1.00 94.31 97 GLY A C 1
ATOM 766 O O . GLY A 1 97 ? 20.409 10.807 -33.355 1.00 94.31 97 GLY A O 1
ATOM 767 N N . ASP A 1 98 ? 22.420 9.778 -33.347 1.00 96.56 98 ASP A N 1
ATOM 768 C CA . ASP A 1 98 ? 22.576 9.710 -34.802 1.00 96.56 98 ASP A CA 1
ATOM 769 C C . ASP A 1 98 ? 21.883 8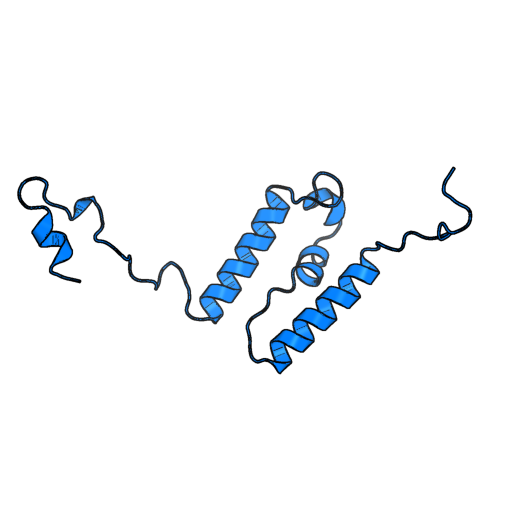.471 -35.405 1.00 96.56 98 ASP A C 1
ATOM 771 O O . ASP A 1 98 ? 21.540 8.466 -36.589 1.00 96.56 98 ASP A O 1
ATOM 775 N N . ASP A 1 99 ? 21.634 7.435 -34.594 1.00 94.81 99 ASP A N 1
ATOM 776 C CA . ASP A 1 99 ? 20.933 6.199 -34.981 1.00 94.81 99 ASP A CA 1
ATOM 777 C C . ASP A 1 99 ? 20.044 5.656 -33.836 1.00 94.81 99 ASP A C 1
ATOM 779 O O . ASP A 1 99 ? 20.316 4.596 -33.255 1.00 94.81 99 ASP A O 1
ATOM 783 N N . PRO A 1 100 ? 18.957 6.368 -33.479 1.00 92.75 100 PRO A N 1
ATOM 784 C CA . PRO A 1 100 ? 18.146 6.023 -32.313 1.00 92.75 100 PRO A CA 1
ATOM 785 C C . PRO A 1 100 ? 17.384 4.708 -32.491 1.00 92.75 100 PRO A C 1
ATOM 787 O O . PRO A 1 100 ? 17.136 4.003 -31.515 1.00 92.75 100 PRO A O 1
ATOM 790 N N . GLU A 1 101 ? 17.036 4.344 -33.730 1.00 93.31 101 GLU A N 1
ATOM 791 C CA . GLU A 1 101 ? 16.258 3.138 -34.035 1.00 93.31 101 GLU A CA 1
ATOM 792 C C . GLU A 1 101 ? 17.002 1.858 -33.626 1.00 93.31 101 GLU A C 1
ATOM 794 O O . GLU A 1 101 ? 16.378 0.867 -33.241 1.00 93.31 101 GLU A O 1
ATOM 799 N N . ARG A 1 102 ? 18.342 1.879 -33.640 1.00 92.75 102 ARG A N 1
ATOM 800 C CA . ARG A 1 102 ? 19.176 0.729 -33.271 1.00 92.75 102 ARG A CA 1
ATOM 801 C C . ARG A 1 102 ? 18.887 0.205 -31.867 1.00 92.75 102 ARG A C 1
ATOM 803 O O . ARG A 1 102 ? 18.890 -1.011 -31.678 1.00 92.75 102 ARG A O 1
ATOM 810 N N . ALA A 1 103 ? 18.632 1.095 -30.907 1.00 91.00 103 ALA A N 1
ATOM 811 C CA . ALA A 1 103 ? 18.378 0.724 -29.516 1.00 91.00 103 ALA A CA 1
ATOM 812 C C . ALA A 1 103 ? 17.056 -0.049 -29.347 1.00 91.00 103 ALA A C 1
ATOM 814 O O . ALA A 1 103 ? 16.953 -0.910 -28.481 1.00 91.00 103 ALA A O 1
ATOM 815 N N . PHE A 1 104 ? 16.070 0.190 -30.217 1.00 89.56 104 PHE A N 1
ATOM 816 C CA . PHE A 1 104 ? 14.741 -0.431 -30.141 1.00 89.56 104 PHE A CA 1
ATOM 817 C C . PHE A 1 104 ? 14.628 -1.752 -30.917 1.00 89.56 104 PHE A C 1
ATOM 819 O O . PHE A 1 104 ? 13.610 -2.428 -30.827 1.00 89.56 104 PHE A O 1
ATOM 826 N N . ARG A 1 105 ? 15.653 -2.141 -31.689 1.00 85.31 105 ARG A N 1
ATOM 827 C CA . ARG A 1 105 ? 15.660 -3.398 -32.466 1.00 85.31 105 ARG A CA 1
ATOM 828 C C . ARG A 1 105 ? 16.183 -4.613 -31.686 1.00 85.31 105 ARG A C 1
ATOM 830 O O . ARG A 1 105 ? 16.110 -5.720 -32.206 1.00 85.31 105 ARG A O 1
ATOM 837 N N . GLN A 1 106 ? 16.773 -4.406 -30.505 1.00 63.12 106 GLN A N 1
ATOM 838 C CA . GLN A 1 106 ? 17.456 -5.448 -29.716 1.00 63.12 106 GLN A CA 1
ATOM 839 C C . GLN A 1 106 ? 16.647 -5.942 -28.504 1.00 63.12 106 GLN A C 1
ATOM 841 O O . GLN A 1 106 ? 17.199 -6.666 -27.676 1.00 63.12 106 GLN A O 1
ATOM 846 N N . GLN A 1 107 ? 15.373 -5.552 -28.402 1.00 58.44 107 GLN A N 1
ATOM 847 C CA . GLN A 1 107 ? 14.444 -6.014 -27.366 1.00 58.44 107 GLN A CA 1
ATOM 848 C C . GLN A 1 107 ? 13.575 -7.167 -27.861 1.00 58.44 107 GLN A C 1
ATOM 850 O O . GLN A 1 107 ? 13.137 -7.111 -29.034 1.00 58.44 107 GLN A O 1
#

pLDDT: mean 92.48, std 9.7, range [53.31, 98.81]

Foldseek 3Di:
DDDPPDDPDDPDDLVNVVVVLVVVCVVCVVVVHFDFSLSVQLVVDVPSQVQQDDPSPHGDPVVVVSVVVRVQVRCVVVVNHPVNDDDPFADPVQQDPVHRVVRVVPD

Secondary structure (DSSP, 8-state):
---TT--SS-S--HHHHHHHHHHHHHHHHHTT-----HHHHHHTSTTHHHHHBSSSSSBPHHHHHHHHHHHHHHHHHTT--TTTSPPSS--GGG--SS-THHHHT--

InterPro domains:
  IPR001087 GDSL lipase/esterase [PF00657] (2-70)
  IPR036514 SGNH hydrolase superfamily [G3DSA:3.40.50.1110] (2-104)
  IPR045136 Isoamyl acetate-hydrolyzing esterase Iah1-like [PTHR14209] (5-106)